Protein AF-B4IPW3-F1 (afdb_monomer)

Radius of gyration: 26.87 Å; Cα contacts (8 Å, |Δi|>4): 80; chains: 1; bounding box: 58×60×82 Å

Structure (mmCIF, N/CA/C/O backbone):
data_AF-B4IPW3-F1
#
_entry.id   AF-B4IPW3-F1
#
loop_
_atom_site.group_PDB
_atom_site.id
_atom_site.type_symbol
_atom_site.label_atom_id
_atom_site.label_alt_id
_atom_site.label_comp_id
_atom_site.label_asym_id
_atom_site.label_entity_id
_atom_site.label_seq_id
_atom_site.pdbx_PDB_ins_code
_atom_site.Cartn_x
_atom_site.Cartn_y
_atom_site.Cartn_z
_atom_site.occupancy
_atom_site.B_iso_or_equiv
_atom_site.auth_seq_id
_atom_site.auth_comp_id
_atom_site.auth_asym_id
_atom_site.auth_atom_id
_atom_site.pdbx_PDB_model_num
ATOM 1 N N . ASN A 1 1 ? 7.125 -43.788 -45.381 1.00 59.75 1 ASN A N 1
ATOM 2 C CA . ASN A 1 1 ? 5.940 -43.059 -44.860 1.00 59.75 1 ASN A CA 1
ATOM 3 C C . ASN A 1 1 ? 5.947 -42.807 -43.349 1.00 59.75 1 ASN A C 1
ATOM 5 O O . ASN A 1 1 ? 5.262 -41.888 -42.932 1.00 59.75 1 ASN A O 1
ATOM 9 N N . LEU A 1 2 ? 6.722 -43.533 -42.528 1.00 71.50 2 LEU A N 1
ATOM 10 C CA . LEU A 1 2 ? 6.814 -43.286 -41.073 1.00 71.50 2 LEU A CA 1
ATOM 11 C C . LEU A 1 2 ? 7.827 -42.188 -40.696 1.00 71.50 2 LEU A C 1
ATOM 13 O O . LEU A 1 2 ? 7.564 -41.362 -39.828 1.00 71.50 2 LEU A O 1
ATOM 17 N N . GLU A 1 3 ? 8.963 -42.137 -41.393 1.00 75.62 3 GLU A N 1
ATOM 18 C CA . GLU A 1 3 ? 10.048 -41.186 -41.104 1.00 75.62 3 GLU A CA 1
ATOM 19 C C . GLU A 1 3 ? 9.636 -39.722 -41.311 1.00 75.62 3 GLU A C 1
ATOM 21 O O . GLU A 1 3 ? 10.012 -38.850 -40.529 1.00 75.62 3 GLU A O 1
ATOM 26 N N . ALA A 1 4 ? 8.797 -39.453 -42.316 1.00 78.44 4 ALA A N 1
ATOM 27 C CA . ALA A 1 4 ? 8.267 -38.116 -42.576 1.00 78.44 4 ALA A CA 1
ATOM 28 C C . ALA A 1 4 ? 7.337 -37.624 -41.450 1.00 78.44 4 ALA A C 1
ATOM 30 O O . ALA A 1 4 ? 7.376 -36.447 -41.101 1.00 78.44 4 ALA A O 1
ATOM 31 N N . GLY A 1 5 ? 6.551 -38.523 -40.845 1.00 79.56 5 GLY A N 1
ATOM 32 C CA . GLY A 1 5 ? 5.652 -38.189 -39.735 1.00 79.56 5 GLY A CA 1
ATOM 33 C C . GLY A 1 5 ? 6.402 -37.894 -38.435 1.00 79.56 5 GLY A C 1
ATOM 34 O O . GLY A 1 5 ? 6.112 -36.907 -37.766 1.00 79.56 5 GLY A O 1
ATOM 35 N N . VAL A 1 6 ? 7.425 -38.694 -38.110 1.00 86.12 6 VAL A N 1
ATOM 36 C CA . VAL A 1 6 ? 8.278 -38.457 -36.928 1.00 86.12 6 VAL A CA 1
ATOM 37 C C . VAL A 1 6 ? 9.053 -37.145 -37.060 1.00 86.12 6 VAL A C 1
ATOM 39 O O . VAL A 1 6 ? 9.202 -36.413 -36.079 1.00 86.12 6 VAL A O 1
ATOM 42 N N . ARG A 1 7 ? 9.520 -36.820 -38.273 1.00 83.38 7 ARG A N 1
ATOM 43 C CA . ARG A 1 7 ? 10.193 -35.546 -38.545 1.00 83.38 7 ARG A CA 1
ATOM 44 C C . ARG A 1 7 ? 9.257 -34.355 -38.338 1.00 83.38 7 ARG A C 1
ATOM 46 O O . ARG A 1 7 ? 9.636 -33.426 -37.635 1.00 83.38 7 ARG A O 1
ATOM 53 N N . PHE A 1 8 ? 8.039 -34.423 -38.871 1.00 86.94 8 PHE A N 1
ATOM 54 C CA . PHE A 1 8 ? 7.053 -33.348 -38.746 1.00 86.94 8 PHE A CA 1
ATOM 55 C C . PHE A 1 8 ? 6.703 -33.040 -37.281 1.00 86.94 8 PHE A C 1
ATOM 57 O O . PHE A 1 8 ? 6.764 -31.889 -36.860 1.00 86.94 8 PHE A O 1
ATOM 64 N N . VAL A 1 9 ? 6.435 -34.069 -36.468 1.00 85.50 9 VAL A N 1
ATOM 65 C CA . VAL A 1 9 ? 6.129 -33.885 -35.035 1.00 85.50 9 VAL A CA 1
ATOM 66 C C . VAL A 1 9 ? 7.315 -33.281 -34.280 1.00 85.50 9 VAL A C 1
ATOM 68 O O . VAL A 1 9 ? 7.126 -32.416 -33.429 1.00 85.50 9 VAL A O 1
ATOM 71 N N . ARG A 1 10 ? 8.550 -33.698 -34.589 1.00 87.62 10 ARG A N 1
ATOM 72 C CA . ARG A 1 10 ? 9.747 -33.110 -33.972 1.00 87.62 10 ARG A CA 1
ATOM 73 C C . ARG A 1 10 ? 9.880 -31.629 -34.314 1.00 87.62 10 ARG A C 1
ATOM 75 O O . ARG A 1 10 ? 10.178 -30.841 -33.423 1.00 87.62 10 ARG A O 1
ATOM 82 N N . GLU A 1 11 ? 9.697 -31.270 -35.579 1.00 88.88 11 GLU A N 1
ATOM 83 C CA . GLU A 1 11 ? 9.834 -29.890 -36.053 1.00 88.88 11 GLU A CA 1
ATOM 84 C C . GLU A 1 11 ? 8.77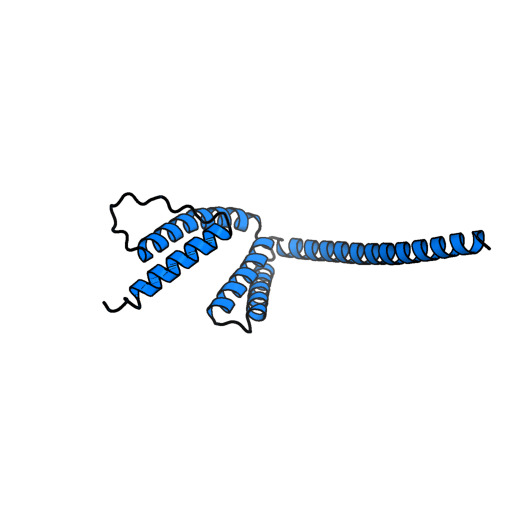0 -28.97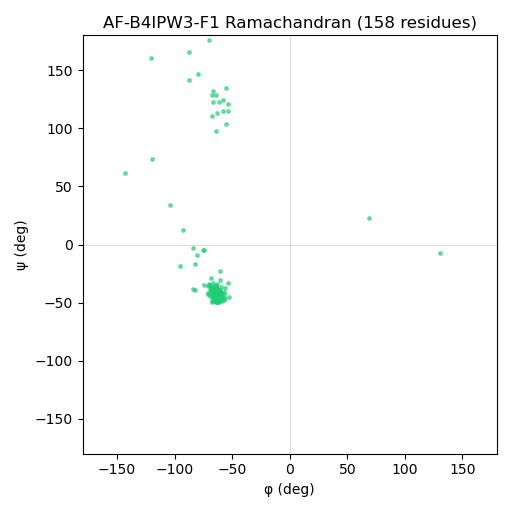2 -35.434 1.00 88.88 11 GLU A C 1
ATOM 86 O O . GLU A 1 11 ? 9.119 -27.892 -34.964 1.00 88.88 11 GLU A O 1
ATOM 91 N N . GLU A 1 12 ? 7.521 -29.431 -35.326 1.00 84.19 12 GLU A N 1
ATOM 92 C CA . GLU A 1 12 ? 6.418 -28.724 -34.650 1.00 84.19 12 GLU A CA 1
ATOM 93 C C . GLU A 1 12 ? 6.659 -28.550 -33.141 1.00 84.19 12 GLU A C 1
ATOM 95 O O . GLU A 1 12 ? 6.496 -27.464 -32.586 1.00 84.19 12 GLU A O 1
ATOM 100 N N . VAL A 1 13 ? 7.112 -29.601 -32.450 1.00 87.19 13 VAL A N 1
ATOM 101 C CA . VAL A 1 13 ? 7.430 -29.506 -31.015 1.00 87.19 13 VAL A CA 1
ATOM 102 C C . VAL A 1 13 ? 8.632 -28.589 -30.788 1.00 87.19 13 VAL A C 1
ATOM 104 O O . VAL A 1 13 ? 8.644 -27.792 -29.849 1.00 87.19 13 VAL A O 1
ATOM 107 N N . GLN A 1 14 ? 9.643 -28.662 -31.655 1.00 84.81 14 GLN A N 1
ATOM 108 C CA . GLN A 1 14 ? 10.827 -27.817 -31.561 1.00 84.81 14 GLN A CA 1
ATOM 109 C C . GLN A 1 14 ? 10.516 -26.352 -31.899 1.00 84.81 14 GLN A C 1
ATOM 111 O O . GLN A 1 14 ? 11.105 -25.465 -31.280 1.00 84.81 14 GLN A O 1
ATOM 116 N N . SER A 1 15 ? 9.606 -26.078 -32.839 1.00 81.56 15 SER A N 1
ATOM 117 C CA . SER A 1 15 ? 9.168 -24.715 -33.162 1.00 81.56 15 SER A CA 1
ATOM 118 C C . SER A 1 15 ? 8.332 -24.117 -32.026 1.00 81.56 15 SER A C 1
ATOM 120 O O . SER A 1 15 ? 8.612 -22.997 -31.599 1.00 81.56 15 SER A O 1
ATOM 122 N N . GLY A 1 16 ? 7.401 -24.888 -31.452 1.00 80.81 16 GLY A N 1
ATOM 123 C CA . GLY A 1 16 ? 6.604 -24.475 -30.296 1.00 80.81 16 GLY A CA 1
ATOM 124 C C . GLY A 1 16 ? 7.455 -24.215 -29.051 1.00 80.81 16 GLY A C 1
ATOM 125 O O . GLY A 1 16 ? 7.291 -23.190 -28.391 1.00 80.81 16 GLY A O 1
ATOM 126 N N . TYR A 1 17 ? 8.423 -25.092 -28.759 1.00 84.31 17 TYR A N 1
ATOM 127 C CA . TYR A 1 17 ? 9.348 -24.901 -27.638 1.00 84.31 17 TYR A CA 1
ATOM 128 C C . TYR A 1 17 ? 10.217 -23.650 -27.813 1.00 84.31 17 TYR A C 1
ATOM 130 O O . TYR A 1 17 ? 10.370 -22.877 -26.869 1.00 84.31 17 TYR A O 1
ATOM 138 N N . LYS A 1 18 ? 10.754 -23.418 -29.019 1.00 83.44 18 LYS A N 1
ATOM 139 C CA . LYS A 1 18 ? 11.539 -22.210 -29.317 1.00 83.44 18 LYS A CA 1
ATOM 140 C C . LYS A 1 18 ? 10.707 -20.940 -29.166 1.00 83.44 18 LYS A C 1
ATOM 142 O O . LYS A 1 18 ? 11.169 -20.015 -28.519 1.00 83.44 18 LYS A O 1
ATOM 147 N N . ALA A 1 19 ? 9.466 -20.921 -29.653 1.00 80.12 19 ALA A N 1
ATOM 148 C CA . ALA A 1 19 ? 8.592 -19.756 -29.515 1.00 80.12 19 ALA A CA 1
ATOM 149 C C . ALA A 1 19 ? 8.316 -19.393 -28.043 1.00 80.12 19 ALA A C 1
ATOM 151 O O . ALA A 1 19 ? 8.335 -18.218 -27.678 1.00 80.12 19 ALA A O 1
ATOM 152 N N . VAL A 1 20 ? 8.104 -20.391 -27.178 1.00 79.88 20 VAL A N 1
ATOM 153 C CA . VAL A 1 20 ? 7.910 -20.165 -25.736 1.00 79.88 20 VAL A CA 1
ATOM 154 C C . VAL A 1 20 ? 9.214 -19.739 -25.056 1.00 79.88 20 VAL A C 1
ATOM 156 O O . VAL A 1 20 ? 9.197 -18.828 -24.230 1.00 79.88 20 VAL A O 1
ATOM 159 N N . ALA A 1 21 ? 10.341 -20.363 -25.405 1.00 79.56 21 ALA A N 1
ATOM 160 C CA . ALA A 1 21 ? 11.649 -20.025 -24.849 1.00 79.56 21 ALA A CA 1
ATOM 161 C C . ALA A 1 21 ? 12.101 -18.607 -25.244 1.00 79.56 21 ALA A C 1
ATOM 163 O O . ALA A 1 21 ? 12.577 -17.860 -24.388 1.00 79.56 21 ALA A O 1
ATOM 164 N N . ASP A 1 22 ? 11.888 -18.208 -26.498 1.00 80.75 22 ASP A N 1
ATOM 165 C CA . ASP A 1 22 ? 12.217 -16.874 -27.003 1.00 80.75 22 ASP A CA 1
ATOM 166 C C . ASP A 1 22 ? 11.344 -15.809 -26.326 1.00 80.75 22 ASP A C 1
ATOM 168 O O . ASP A 1 22 ? 11.855 -14.795 -25.847 1.00 80.75 22 ASP A O 1
ATOM 172 N N . GLN A 1 23 ? 10.039 -16.069 -26.174 1.00 73.94 23 GLN A N 1
ATOM 173 C CA . GLN A 1 23 ? 9.139 -15.157 -25.466 1.00 73.94 23 GLN A CA 1
ATOM 174 C C . GLN A 1 23 ? 9.496 -15.043 -23.976 1.00 73.94 23 GLN A C 1
ATOM 176 O O . GLN A 1 23 ? 9.461 -13.948 -23.413 1.00 73.94 23 GLN A O 1
ATOM 181 N N . ALA A 1 24 ? 9.883 -16.149 -23.335 1.00 78.94 24 ALA A N 1
ATOM 182 C CA . ALA A 1 24 ? 10.342 -16.146 -21.950 1.00 78.94 24 ALA A CA 1
ATOM 183 C C . ALA A 1 24 ? 11.652 -15.358 -21.781 1.00 78.94 24 ALA A C 1
ATOM 185 O O . ALA A 1 24 ? 11.785 -14.602 -20.819 1.00 78.94 24 ALA A O 1
ATOM 186 N N . GLY A 1 25 ? 12.591 -15.478 -22.727 1.00 79.44 25 GLY A N 1
ATOM 187 C CA . GLY A 1 25 ? 13.842 -14.716 -22.730 1.00 79.44 25 GLY A CA 1
ATOM 188 C C . GLY A 1 25 ? 13.613 -13.210 -22.872 1.00 79.44 25 GLY A C 1
ATOM 189 O O . GLY A 1 25 ? 14.194 -12.421 -22.126 1.00 79.44 25 GLY A O 1
ATOM 190 N N . ILE A 1 26 ? 12.705 -12.813 -23.766 1.00 82.94 26 ILE A N 1
ATOM 191 C CA . ILE A 1 26 ? 12.318 -11.413 -23.972 1.00 82.94 26 ILE A CA 1
ATOM 192 C C . ILE A 1 26 ? 11.658 -10.839 -22.710 1.00 82.94 26 ILE A C 1
ATOM 194 O O . ILE A 1 26 ? 12.063 -9.782 -22.224 1.00 82.94 26 ILE A O 1
ATOM 198 N N . VAL A 1 27 ? 10.677 -11.545 -22.136 1.00 84.62 27 VAL A N 1
ATOM 199 C CA . VAL A 1 27 ? 10.010 -11.122 -20.893 1.00 84.62 27 VAL A CA 1
ATOM 200 C C . VAL A 1 27 ? 11.012 -11.029 -19.743 1.00 84.62 27 VAL A C 1
ATOM 202 O O . VAL A 1 27 ? 11.015 -10.032 -19.024 1.00 84.62 27 VAL A O 1
ATOM 205 N N . GLY A 1 28 ? 11.897 -12.018 -19.600 1.00 87.44 28 GLY A N 1
ATOM 206 C CA . GLY A 1 28 ? 12.947 -12.012 -18.584 1.00 87.44 28 GLY A CA 1
ATOM 207 C C . GLY A 1 28 ? 13.864 -10.795 -18.706 1.00 87.44 28 GLY A C 1
ATOM 208 O O . GLY A 1 28 ? 14.105 -10.106 -17.717 1.00 87.44 28 GLY A O 1
ATOM 209 N N . HIS A 1 29 ? 14.301 -10.468 -19.924 1.00 86.62 29 HIS A N 1
ATOM 210 C CA . HIS A 1 29 ? 15.129 -9.291 -20.177 1.00 86.62 29 HIS A CA 1
ATOM 211 C C . HIS A 1 29 ? 14.406 -7.980 -19.829 1.00 86.62 29 HIS A C 1
ATOM 213 O O . HIS A 1 29 ? 14.995 -7.092 -19.207 1.00 86.62 29 HIS A O 1
ATOM 219 N N . TYR A 1 30 ? 13.127 -7.844 -20.193 1.00 89.62 30 TYR A N 1
ATOM 220 C CA . TYR A 1 30 ? 12.341 -6.659 -19.839 1.00 89.62 30 TYR A CA 1
ATOM 221 C C . TYR A 1 30 ? 12.152 -6.513 -18.331 1.00 89.62 30 TYR A C 1
ATOM 223 O O . TYR A 1 30 ? 12.271 -5.404 -17.813 1.00 89.62 30 TYR A O 1
ATOM 231 N N . VAL A 1 31 ? 11.894 -7.614 -17.622 1.00 90.94 31 VAL A N 1
ATOM 232 C CA . VAL A 1 31 ? 11.757 -7.608 -16.161 1.00 90.94 31 VAL A CA 1
ATOM 233 C C . VAL A 1 31 ? 13.070 -7.206 -15.497 1.00 90.94 31 VAL A C 1
ATOM 235 O O . VAL A 1 31 ? 13.059 -6.345 -14.618 1.00 90.94 31 VAL A O 1
ATOM 238 N N . GLU A 1 32 ? 14.199 -7.764 -15.936 1.00 90.94 32 GLU A N 1
ATOM 239 C CA . GLU A 1 32 ? 15.508 -7.424 -15.370 1.00 90.94 32 GLU A CA 1
ATOM 240 C C . GLU A 1 32 ? 15.877 -5.961 -15.651 1.00 90.94 32 GLU A C 1
ATOM 242 O O . GLU A 1 32 ? 16.308 -5.240 -14.753 1.00 90.94 32 GLU 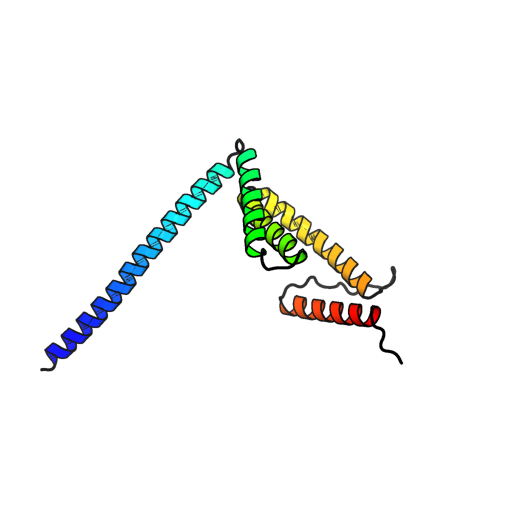A O 1
ATOM 247 N N . THR A 1 33 ? 15.609 -5.476 -16.867 1.00 90.50 33 THR A N 1
ATOM 248 C CA . THR A 1 33 ? 15.830 -4.067 -17.232 1.00 90.50 33 THR A CA 1
ATOM 249 C C . THR A 1 33 ? 14.956 -3.135 -16.393 1.00 90.50 33 THR A C 1
ATOM 251 O O . THR A 1 33 ? 15.439 -2.131 -15.867 1.00 90.50 33 THR A O 1
ATOM 254 N N . ALA A 1 34 ? 13.672 -3.464 -16.231 1.00 88.81 34 ALA A N 1
ATOM 255 C CA . ALA A 1 34 ? 12.750 -2.679 -15.419 1.00 88.81 34 ALA A CA 1
ATOM 256 C C . ALA A 1 34 ? 13.187 -2.649 -13.950 1.00 88.81 34 ALA A C 1
ATOM 258 O O . ALA A 1 34 ? 13.167 -1.592 -13.315 1.00 88.81 34 ALA A O 1
ATOM 259 N N . LYS A 1 35 ? 13.634 -3.790 -13.418 1.00 91.31 35 LYS A N 1
ATOM 260 C CA . LYS A 1 35 ? 14.178 -3.901 -12.064 1.00 91.31 35 LYS A CA 1
ATOM 261 C C . LYS A 1 35 ? 15.426 -3.038 -11.893 1.00 91.31 35 LYS A C 1
ATOM 263 O O . LYS A 1 35 ? 15.484 -2.273 -10.936 1.00 91.31 35 LYS A O 1
ATOM 268 N N . ALA A 1 36 ? 16.372 -3.096 -12.829 1.00 91.81 36 ALA A N 1
ATOM 269 C CA . ALA A 1 36 ? 17.584 -2.282 -12.793 1.00 91.81 36 ALA A CA 1
ATOM 270 C C . ALA A 1 36 ? 17.268 -0.774 -12.824 1.00 91.81 36 ALA A C 1
ATOM 272 O O . ALA A 1 36 ? 17.785 -0.014 -12.004 1.00 91.81 36 ALA A O 1
ATOM 273 N N . HIS A 1 37 ? 16.354 -0.340 -13.699 1.00 89.12 37 HIS A N 1
ATOM 274 C CA . HIS A 1 37 ? 15.919 1.060 -13.762 1.00 89.12 37 HIS A CA 1
ATOM 275 C C . HIS A 1 37 ? 15.196 1.521 -12.490 1.00 89.12 37 HIS A C 1
ATOM 277 O O . HIS A 1 37 ? 15.421 2.635 -12.006 1.00 89.12 37 HIS A O 1
ATOM 283 N N . THR A 1 38 ? 14.340 0.663 -11.932 1.00 87.69 38 THR A N 1
ATOM 284 C CA . THR A 1 38 ? 13.621 0.951 -10.686 1.00 87.69 38 THR A CA 1
ATOM 285 C C . THR A 1 38 ? 14.599 1.065 -9.525 1.00 87.69 38 THR A C 1
ATOM 287 O O . THR A 1 38 ? 14.514 2.018 -8.757 1.00 87.69 38 THR A O 1
ATOM 290 N N . GLN A 1 39 ? 15.567 0.151 -9.436 1.00 88.06 39 GLN A N 1
ATOM 291 C CA . GLN A 1 39 ? 16.588 0.174 -8.395 1.00 88.06 39 GLN A CA 1
ATOM 292 C C . GLN A 1 39 ? 17.424 1.452 -8.470 1.00 88.06 39 GLN A C 1
ATOM 294 O O . GLN A 1 39 ? 17.541 2.149 -7.471 1.00 88.06 39 GLN A O 1
ATOM 299 N N . SER A 1 40 ? 17.893 1.826 -9.663 1.00 86.81 40 SER A N 1
ATOM 300 C CA . SER A 1 40 ? 18.628 3.080 -9.858 1.00 86.81 40 SER A CA 1
ATOM 301 C C . SER A 1 40 ? 17.813 4.302 -9.420 1.00 86.81 40 SER A C 1
ATOM 303 O O . SER A 1 40 ? 18.337 5.191 -8.753 1.00 86.81 40 SER A O 1
ATOM 305 N N . THR A 1 41 ? 16.512 4.326 -9.720 1.00 83.88 41 THR A N 1
ATOM 306 C CA . THR A 1 41 ? 15.616 5.407 -9.281 1.00 83.88 41 THR A CA 1
ATOM 307 C C . THR A 1 41 ? 15.474 5.434 -7.757 1.00 83.88 41 THR A C 1
ATOM 309 O O . THR A 1 41 ? 15.535 6.501 -7.147 1.00 83.88 41 THR A O 1
ATOM 312 N N . ILE A 1 42 ? 15.308 4.269 -7.126 1.00 83.44 42 ILE A N 1
ATOM 313 C CA . ILE A 1 42 ? 15.225 4.139 -5.665 1.00 83.44 42 ILE A CA 1
ATOM 314 C C . ILE A 1 42 ? 16.526 4.610 -5.008 1.00 83.44 42 ILE A C 1
ATOM 316 O O . ILE A 1 42 ? 16.474 5.353 -4.029 1.00 83.44 42 ILE A O 1
ATOM 320 N N . ASP A 1 43 ? 17.678 4.240 -5.563 1.00 84.25 43 ASP A N 1
ATOM 321 C CA . ASP A 1 43 ? 18.990 4.638 -5.052 1.00 84.25 43 ASP A CA 1
ATOM 322 C C . ASP A 1 43 ? 19.163 6.165 -5.120 1.00 84.25 43 ASP A C 1
ATOM 324 O O . ASP A 1 43 ? 19.547 6.789 -4.130 1.00 84.25 43 ASP A O 1
ATOM 328 N N . MET A 1 44 ? 18.756 6.794 -6.231 1.00 79.94 44 MET A N 1
ATOM 329 C CA . MET A 1 44 ? 18.752 8.257 -6.377 1.00 79.94 44 MET A CA 1
ATOM 330 C C . MET A 1 44 ? 17.829 8.957 -5.370 1.00 79.94 44 MET A C 1
ATOM 332 O O . MET A 1 44 ? 18.162 10.030 -4.855 1.00 79.94 44 MET A O 1
ATOM 336 N N . LEU A 1 45 ? 16.660 8.378 -5.085 1.00 77.50 45 LEU A N 1
ATOM 337 C CA . LEU A 1 45 ? 15.742 8.906 -4.073 1.00 77.50 45 LEU A CA 1
ATOM 338 C C . LEU A 1 45 ? 16.330 8.764 -2.666 1.00 77.50 45 LEU A C 1
ATOM 340 O O . LEU A 1 45 ? 16.187 9.681 -1.860 1.00 77.50 45 LEU A O 1
ATOM 344 N N . ASN A 1 46 ? 17.017 7.657 -2.382 1.00 79.06 46 ASN A N 1
ATOM 345 C CA . ASN A 1 46 ? 17.630 7.353 -1.087 1.00 79.06 46 ASN A CA 1
ATOM 346 C C . ASN A 1 46 ? 18.921 8.137 -0.796 1.00 79.06 46 ASN A C 1
ATOM 348 O O . ASN A 1 46 ? 19.410 8.112 0.338 1.00 79.06 46 ASN A O 1
ATOM 352 N N . GLU A 1 47 ? 19.406 8.919 -1.756 1.00 80.06 47 GLU A N 1
ATOM 353 C CA . GLU A 1 47 ? 20.508 9.864 -1.593 1.00 80.06 47 GLU A CA 1
ATOM 354 C C . GLU A 1 47 ? 20.139 10.987 -0.590 1.00 80.06 47 GLU A C 1
ATOM 356 O O . GLU A 1 47 ? 19.066 11.597 -0.713 1.00 80.06 47 GLU A O 1
ATOM 361 N N . PRO A 1 48 ? 20.965 11.283 0.435 1.00 66.81 48 PRO A N 1
ATOM 362 C CA . PRO A 1 48 ? 20.599 12.137 1.581 1.00 66.81 48 PRO A CA 1
ATOM 363 C C . PRO A 1 48 ? 20.215 13.580 1.217 1.00 66.81 48 PRO A C 1
ATOM 365 O O . PRO A 1 48 ? 19.478 14.230 1.953 1.00 66.81 48 PRO A O 1
ATOM 368 N N . GLN A 1 49 ? 20.672 14.070 0.068 1.00 71.75 49 GLN A N 1
ATOM 369 C CA . GLN A 1 49 ? 20.409 15.423 -0.432 1.00 71.75 49 GLN A CA 1
ATOM 370 C C . GLN A 1 49 ? 19.036 15.602 -1.109 1.00 71.75 49 GLN A C 1
ATOM 372 O O . GLN A 1 49 ? 18.617 16.728 -1.363 1.00 71.75 49 GLN A O 1
ATOM 377 N N . ASN A 1 50 ? 18.295 14.515 -1.355 1.00 78.94 50 ASN A N 1
ATOM 378 C CA . ASN A 1 50 ? 17.079 14.523 -2.176 1.00 78.94 50 ASN A CA 1
ATOM 379 C C . ASN A 1 50 ? 15.764 14.455 -1.374 1.00 78.94 50 ASN A C 1
ATOM 381 O O . ASN A 1 50 ? 14.775 13.891 -1.843 1.00 78.94 50 ASN A O 1
ATOM 385 N N . SER A 1 51 ? 15.706 15.063 -0.184 1.00 75.62 51 SER A N 1
ATOM 386 C CA . SER A 1 51 ? 14.515 15.046 0.690 1.00 75.62 51 SER A CA 1
ATOM 387 C C . SER A 1 51 ? 13.222 15.523 0.008 1.00 75.62 51 SER A C 1
ATOM 389 O O . SER A 1 51 ? 12.150 14.990 0.291 1.00 75.62 51 SER A O 1
ATOM 391 N N . LEU A 1 52 ? 13.313 16.478 -0.928 1.00 85.25 52 LEU A N 1
ATOM 392 C CA . LEU A 1 52 ? 12.166 16.962 -1.708 1.00 85.25 52 LEU A CA 1
ATOM 393 C C . LEU A 1 52 ? 11.620 15.898 -2.677 1.00 85.25 52 LEU A C 1
ATOM 395 O O . LEU A 1 52 ? 10.410 15.736 -2.814 1.00 85.25 52 LEU A O 1
ATOM 399 N N . HIS A 1 53 ? 12.503 15.149 -3.336 1.00 84.25 53 HIS A N 1
ATOM 400 C CA . HIS A 1 53 ? 12.097 14.104 -4.276 1.00 84.25 53 HIS A CA 1
ATOM 401 C C . HIS A 1 53 ? 11.466 12.913 -3.545 1.00 84.25 53 HIS A C 1
ATOM 403 O O . HIS A 1 53 ? 10.503 12.331 -4.042 1.00 84.25 53 HIS A O 1
ATOM 409 N N . ARG A 1 54 ? 11.936 12.600 -2.327 1.00 85.19 54 ARG A N 1
ATOM 410 C CA . ARG A 1 54 ? 11.336 11.560 -1.474 1.00 85.19 54 ARG A CA 1
ATOM 411 C C . ARG A 1 54 ? 9.907 11.900 -1.072 1.00 85.19 54 ARG A C 1
ATOM 413 O O . ARG A 1 54 ? 9.015 11.072 -1.233 1.00 85.19 54 ARG A O 1
ATOM 420 N N . SER A 1 55 ? 9.669 13.114 -0.573 1.00 87.12 55 SER A N 1
ATOM 421 C CA . SER A 1 55 ? 8.319 13.534 -0.181 1.00 87.12 55 SER A CA 1
ATOM 422 C C . SER A 1 55 ? 7.384 13.611 -1.390 1.00 87.12 55 SER A C 1
ATOM 424 O O . SER A 1 55 ? 6.250 13.138 -1.310 1.00 87.12 55 SER A O 1
ATOM 426 N N . GLY A 1 56 ? 7.878 14.095 -2.534 1.00 90.31 56 GLY A N 1
ATOM 427 C CA . GLY A 1 56 ? 7.149 14.065 -3.802 1.00 90.31 56 GLY A CA 1
ATOM 428 C C . GLY A 1 56 ? 6.736 12.649 -4.214 1.00 90.31 56 GLY A C 1
ATOM 429 O O . GLY A 1 56 ? 5.566 12.412 -4.511 1.00 90.31 56 GLY A O 1
ATOM 430 N N . ALA A 1 57 ? 7.659 11.685 -4.158 1.00 90.94 57 ALA A N 1
ATOM 431 C CA . ALA A 1 57 ? 7.371 10.289 -4.486 1.00 90.94 57 ALA A CA 1
ATOM 432 C C . ALA A 1 57 ? 6.316 9.671 -3.554 1.00 90.94 57 ALA A C 1
ATOM 434 O O . ALA A 1 57 ? 5.409 8.984 -4.024 1.00 90.94 57 ALA A O 1
ATOM 435 N N . ILE A 1 58 ? 6.376 9.957 -2.250 1.00 91.50 58 ILE A N 1
ATOM 436 C CA . ILE A 1 58 ? 5.380 9.485 -1.274 1.00 91.50 58 ILE A CA 1
ATOM 437 C C . ILE A 1 58 ? 3.988 10.033 -1.600 1.00 91.50 58 ILE A C 1
ATOM 439 O O . ILE A 1 58 ? 3.010 9.283 -1.582 1.00 91.50 58 ILE A O 1
ATOM 443 N N . VAL A 1 59 ? 3.889 11.322 -1.937 1.00 94.56 59 VAL A N 1
ATOM 444 C CA . VAL A 1 59 ? 2.618 11.943 -2.337 1.00 94.56 59 VAL A CA 1
ATOM 445 C C . VAL A 1 59 ? 2.071 11.289 -3.605 1.00 94.56 59 VAL A C 1
ATOM 447 O O . VAL A 1 59 ? 0.884 10.967 -3.657 1.00 94.56 59 VAL A O 1
ATOM 450 N N . VAL A 1 60 ? 2.926 11.019 -4.597 1.00 95.00 60 VAL A N 1
ATOM 451 C CA . VAL A 1 60 ? 2.533 10.293 -5.815 1.00 95.00 60 VAL A CA 1
ATOM 452 C C . VAL A 1 60 ? 2.049 8.878 -5.481 1.00 95.00 60 VAL A C 1
ATOM 454 O O . VAL A 1 60 ? 1.016 8.456 -5.998 1.00 95.00 60 VAL A O 1
ATOM 457 N N . GLY A 1 61 ? 2.715 8.172 -4.565 1.00 93.44 61 GLY A N 1
ATOM 458 C CA . GLY A 1 61 ? 2.272 6.867 -4.065 1.00 93.44 61 GLY A CA 1
ATOM 459 C C . GLY A 1 61 ? 0.898 6.917 -3.391 1.00 93.44 61 GLY A C 1
ATOM 460 O O . GLY A 1 61 ? 0.032 6.082 -3.661 1.00 93.44 61 GLY A O 1
ATOM 461 N N . GLY A 1 62 ? 0.655 7.931 -2.559 1.00 95.69 62 GLY A N 1
ATOM 462 C CA . GLY A 1 62 ? -0.639 8.143 -1.908 1.00 95.69 62 GLY A CA 1
ATOM 463 C C . GLY A 1 62 ? -1.758 8.503 -2.886 1.00 95.69 62 GLY A C 1
ATOM 464 O O . GLY A 1 62 ? -2.888 8.024 -2.749 1.00 95.69 62 GLY A O 1
ATOM 465 N N . LEU A 1 63 ? -1.440 9.300 -3.908 1.00 95.81 63 LEU A N 1
ATOM 466 C CA . LEU A 1 63 ? -2.367 9.662 -4.976 1.00 95.81 63 LEU A CA 1
ATOM 467 C C . LEU A 1 63 ? -2.679 8.462 -5.879 1.00 95.81 63 LEU A C 1
ATOM 469 O O . LEU A 1 63 ? -3.839 8.251 -6.223 1.00 95.81 63 LEU A O 1
ATOM 473 N N . ALA A 1 64 ? -1.694 7.618 -6.187 1.00 96.31 64 ALA A N 1
ATOM 474 C CA . ALA A 1 64 ? -1.924 6.359 -6.890 1.00 96.31 64 ALA A CA 1
ATOM 475 C C . ALA A 1 64 ? -2.883 5.453 -6.098 1.00 96.31 64 ALA A C 1
ATOM 477 O O . ALA A 1 64 ? -3.880 4.979 -6.644 1.00 96.31 64 ALA A O 1
ATOM 478 N N . GLY A 1 65 ? -2.654 5.294 -4.789 1.00 92.88 65 GLY A N 1
ATOM 479 C CA . GLY A 1 65 ? -3.577 4.589 -3.894 1.00 92.88 65 GLY A CA 1
ATOM 480 C C . GLY A 1 65 ? -4.987 5.194 -3.896 1.00 92.88 65 GLY A C 1
ATOM 481 O O . GLY A 1 65 ? -5.978 4.468 -3.997 1.00 92.88 65 GLY A O 1
ATOM 482 N N . PHE A 1 66 ? -5.092 6.526 -3.880 1.00 95.12 66 PHE A N 1
ATOM 483 C CA . PHE A 1 66 ? -6.376 7.226 -3.965 1.00 95.12 66 PHE A CA 1
ATOM 484 C C . PHE A 1 66 ? -7.131 6.894 -5.257 1.00 95.12 66 PHE A C 1
ATOM 486 O O . PHE A 1 66 ? -8.332 6.623 -5.220 1.00 95.12 66 PHE A O 1
ATOM 493 N N . ILE A 1 67 ? -6.426 6.895 -6.395 1.00 95.06 67 ILE A N 1
ATOM 494 C CA . ILE A 1 67 ? -6.989 6.583 -7.713 1.00 95.06 67 ILE A CA 1
ATOM 495 C C . ILE A 1 67 ? -7.479 5.133 -7.758 1.00 95.06 67 ILE A C 1
ATOM 497 O O . ILE A 1 67 ? -8.597 4.887 -8.209 1.00 95.06 67 ILE A O 1
ATOM 501 N N . PHE A 1 68 ? -6.715 4.175 -7.226 1.00 92.62 68 PHE A N 1
ATOM 502 C CA . PHE A 1 68 ? -7.173 2.783 -7.134 1.00 92.62 68 PHE A CA 1
ATOM 503 C C . PHE A 1 68 ? -8.438 2.633 -6.278 1.00 92.62 68 PHE A C 1
ATOM 505 O O . PHE A 1 68 ? -9.290 1.791 -6.562 1.00 92.62 68 PHE A O 1
ATOM 512 N N . ALA A 1 69 ? -8.619 3.497 -5.279 1.00 92.00 69 ALA A N 1
ATOM 513 C CA . ALA A 1 69 ? -9.835 3.571 -4.479 1.00 92.00 69 ALA A CA 1
ATOM 514 C C . ALA A 1 69 ? -10.877 4.579 -4.997 1.00 92.00 69 ALA A C 1
ATOM 516 O O . ALA A 1 69 ? -11.855 4.846 -4.294 1.00 92.00 69 ALA A O 1
ATOM 517 N N . ALA A 1 70 ? -10.742 5.115 -6.217 1.00 91.00 70 ALA A N 1
ATOM 518 C CA . ALA A 1 70 ? -11.621 6.168 -6.735 1.00 91.00 70 ALA A CA 1
ATOM 519 C C . ALA A 1 70 ? -13.107 5.774 -6.714 1.00 91.00 70 ALA A C 1
ATOM 521 O O . ALA A 1 70 ? -13.959 6.598 -6.374 1.00 91.00 70 ALA A O 1
ATOM 522 N N . ARG A 1 71 ? -13.404 4.500 -7.012 1.00 91.00 71 ARG A N 1
ATOM 523 C CA . ARG A 1 71 ? -14.762 3.924 -7.005 1.00 91.00 71 ARG A CA 1
ATOM 524 C C . ARG A 1 71 ? -15.231 3.464 -5.613 1.00 91.00 71 ARG A C 1
ATOM 526 O O . ARG A 1 71 ? -16.354 2.993 -5.466 1.00 91.00 71 ARG A O 1
ATOM 533 N N . GLY A 1 72 ? -14.380 3.571 -4.594 1.00 88.19 72 GLY A N 1
ATOM 534 C CA . GLY A 1 72 ? -14.697 3.248 -3.205 1.00 88.19 72 GLY A CA 1
ATOM 535 C C . GLY A 1 72 ? -15.303 4.423 -2.429 1.00 88.19 72 GLY A C 1
ATOM 536 O O . GLY A 1 72 ? -15.234 5.578 -2.844 1.00 88.19 72 GLY A O 1
ATOM 537 N N . GLY A 1 73 ? -15.881 4.125 -1.262 1.00 91.94 73 GLY A N 1
ATOM 538 C CA . GLY A 1 73 ? -16.290 5.145 -0.291 1.00 91.94 73 GLY A CA 1
ATOM 539 C C . GLY A 1 73 ? -15.096 5.838 0.381 1.00 91.94 73 GLY A C 1
ATOM 540 O O . GLY A 1 73 ? -13.944 5.448 0.185 1.00 91.94 73 GLY A O 1
ATOM 541 N N . PHE A 1 74 ? -15.372 6.842 1.218 1.00 93.38 74 PHE A N 1
ATOM 542 C CA . PHE A 1 74 ? -14.350 7.658 1.891 1.00 93.38 74 PHE A CA 1
ATOM 543 C C . PHE A 1 74 ? -13.304 6.824 2.655 1.00 93.38 74 PHE A C 1
ATOM 545 O O . PHE A 1 74 ? -12.107 7.030 2.480 1.00 93.38 74 PHE A O 1
ATOM 552 N N . ILE A 1 75 ? -13.741 5.813 3.415 1.00 93.94 75 ILE A N 1
ATOM 553 C CA . ILE A 1 75 ? -12.847 4.940 4.198 1.00 93.94 75 ILE A CA 1
ATOM 554 C C . ILE A 1 75 ? -11.872 4.177 3.291 1.00 93.94 75 ILE A C 1
ATOM 556 O O . ILE A 1 75 ? -10.680 4.111 3.580 1.00 93.94 75 ILE A O 1
ATOM 560 N N . LYS A 1 76 ? -12.352 3.645 2.156 1.00 92.38 76 LYS A N 1
ATOM 561 C CA . LYS A 1 76 ? -11.488 2.949 1.188 1.00 92.38 76 LYS A CA 1
ATOM 562 C C . LYS A 1 76 ? -10.439 3.891 0.614 1.00 92.38 76 LYS A C 1
ATOM 564 O O . LYS A 1 76 ? -9.293 3.487 0.473 1.00 92.38 76 LYS A O 1
ATOM 569 N N . LYS A 1 77 ? -10.818 5.135 0.320 1.00 94.50 77 LYS A N 1
ATOM 570 C CA . LYS A 1 77 ? -9.892 6.145 -0.202 1.00 94.50 77 LYS A CA 1
ATOM 571 C C . LYS A 1 77 ? -8.777 6.442 0.791 1.00 94.50 77 LYS A C 1
ATOM 573 O O . LYS A 1 77 ? -7.617 6.341 0.422 1.00 94.50 77 LYS A O 1
ATOM 578 N N . VAL A 1 78 ? -9.118 6.706 2.053 1.00 95.50 78 VAL A N 1
ATOM 579 C CA . VAL A 1 78 ? -8.120 6.958 3.106 1.00 95.50 78 VAL A CA 1
ATOM 580 C C . VAL A 1 78 ? -7.199 5.751 3.295 1.00 95.50 78 VAL A C 1
ATOM 582 O O . VAL A 1 78 ? -5.982 5.915 3.321 1.00 95.50 78 VAL A O 1
ATOM 585 N N . LEU A 1 79 ? -7.757 4.537 3.361 1.00 95.12 79 LEU A N 1
ATOM 586 C CA . LEU A 1 79 ? -6.971 3.321 3.566 1.00 95.12 79 LEU A CA 1
ATOM 587 C C . LEU A 1 79 ? -6.012 3.049 2.399 1.00 95.12 79 LEU A C 1
ATOM 589 O O . LEU A 1 79 ? -4.826 2.831 2.621 1.00 95.12 79 LEU A O 1
ATOM 593 N N . TYR A 1 80 ? -6.498 3.092 1.158 1.00 94.25 80 TYR A N 1
ATOM 594 C CA . TYR A 1 80 ? -5.666 2.820 -0.016 1.00 94.25 80 TYR A CA 1
ATOM 595 C C . TYR A 1 80 ? -4.626 3.912 -0.251 1.00 94.25 80 TYR A C 1
ATOM 597 O O . TYR A 1 80 ? -3.493 3.596 -0.605 1.00 94.25 80 TYR A O 1
ATOM 605 N N . SER A 1 81 ? -4.970 5.182 -0.027 1.00 96.06 81 SER A N 1
ATOM 606 C CA . SER A 1 81 ? -3.986 6.266 -0.042 1.00 96.06 81 SER A CA 1
ATOM 607 C C . SER A 1 81 ? -2.915 6.073 1.023 1.00 96.06 81 SER A C 1
ATOM 609 O O . SER A 1 81 ? -1.737 6.242 0.724 1.00 96.06 81 SER A O 1
ATOM 611 N N . GLY A 1 82 ? -3.301 5.677 2.238 1.00 95.25 82 GLY A N 1
ATOM 612 C CA . GLY A 1 82 ? -2.363 5.371 3.316 1.00 95.25 82 GLY A CA 1
ATOM 613 C C . GLY A 1 82 ? -1.428 4.216 2.962 1.00 95.25 82 GLY A C 1
ATOM 614 O O . GLY A 1 82 ? -0.219 4.342 3.133 1.00 95.25 82 GLY A O 1
ATOM 615 N N . ILE A 1 83 ? -1.961 3.125 2.401 1.00 95.25 83 ILE A N 1
ATOM 616 C CA . ILE A 1 83 ? -1.162 1.978 1.942 1.00 95.25 83 ILE A CA 1
ATOM 617 C C . ILE A 1 83 ? -0.223 2.388 0.801 1.00 95.25 83 ILE A C 1
ATOM 619 O O . ILE A 1 83 ? 0.954 2.045 0.838 1.00 95.25 83 ILE A O 1
ATOM 623 N N . GLY A 1 84 ? -0.705 3.146 -0.186 1.00 95.75 84 GLY A N 1
ATOM 624 C CA . GLY A 1 84 ? 0.112 3.606 -1.311 1.00 95.75 84 GLY A CA 1
ATOM 625 C C . GLY A 1 84 ? 1.249 4.532 -0.875 1.00 95.75 84 GLY A C 1
ATOM 626 O O . GLY A 1 84 ? 2.403 4.320 -1.248 1.00 95.75 84 GLY A O 1
ATOM 627 N N . ALA A 1 85 ? 0.946 5.518 -0.027 1.00 95.06 85 ALA A N 1
ATOM 628 C CA . ALA A 1 85 ? 1.949 6.410 0.546 1.00 95.06 85 ALA A CA 1
ATOM 629 C C . ALA A 1 85 ? 2.938 5.641 1.435 1.00 95.06 85 ALA A C 1
ATOM 631 O O . ALA A 1 85 ? 4.145 5.830 1.314 1.00 95.06 85 ALA A O 1
ATOM 632 N N . GLY A 1 86 ? 2.441 4.741 2.289 1.00 93.75 86 GLY A N 1
ATOM 633 C CA . GLY A 1 86 ? 3.256 3.922 3.185 1.00 93.75 86 GLY A CA 1
ATOM 634 C C . GLY A 1 86 ? 4.191 2.968 2.441 1.00 93.75 86 GLY A C 1
ATOM 635 O O . GLY A 1 86 ? 5.357 2.846 2.811 1.00 93.75 86 GLY A O 1
ATOM 636 N N . ALA A 1 87 ? 3.726 2.357 1.350 1.00 94.00 87 ALA A N 1
ATOM 637 C CA . ALA A 1 87 ? 4.550 1.502 0.502 1.00 94.00 87 ALA A CA 1
ATOM 638 C C . ALA A 1 87 ? 5.725 2.288 -0.098 1.00 94.00 87 ALA A C 1
ATOM 640 O O . ALA A 1 87 ? 6.876 1.872 0.032 1.00 94.00 87 ALA A O 1
ATOM 641 N N . VAL A 1 88 ? 5.469 3.464 -0.678 1.00 92.38 88 VAL A N 1
ATOM 642 C CA . VAL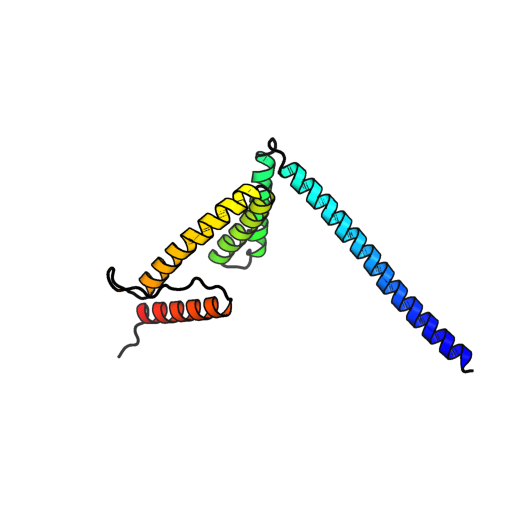 A 1 88 ? 6.543 4.295 -1.245 1.00 92.38 88 VAL A CA 1
ATOM 643 C C . VAL A 1 88 ? 7.460 4.863 -0.160 1.00 92.38 88 VAL A C 1
ATOM 645 O O . VAL A 1 88 ? 8.678 4.874 -0.334 1.00 92.38 88 VAL A O 1
ATOM 648 N N . ALA A 1 89 ? 6.910 5.251 0.991 1.00 91.31 89 ALA A N 1
ATOM 649 C CA . ALA A 1 89 ? 7.695 5.698 2.137 1.00 91.31 89 ALA A CA 1
ATOM 650 C C . ALA A 1 89 ? 8.638 4.600 2.650 1.00 91.31 89 ALA A C 1
ATOM 652 O O . ALA A 1 89 ? 9.792 4.893 2.954 1.00 91.31 89 ALA A O 1
ATOM 653 N N . SER A 1 90 ? 8.191 3.339 2.676 1.00 91.19 90 SER A N 1
ATOM 654 C CA . SER A 1 90 ? 9.034 2.206 3.081 1.00 91.19 90 SER A CA 1
ATOM 655 C C . SER A 1 90 ? 10.232 1.995 2.148 1.00 91.19 90 SER A C 1
ATOM 657 O O . SER A 1 90 ? 11.320 1.672 2.617 1.00 91.19 90 SER A O 1
ATOM 659 N N . MET A 1 91 ? 10.068 2.266 0.847 1.00 88.19 91 MET A N 1
ATOM 660 C CA . MET A 1 91 ? 11.157 2.197 -0.134 1.00 88.19 91 MET A CA 1
ATOM 661 C C . MET A 1 91 ? 12.132 3.383 -0.024 1.00 88.19 91 MET A C 1
ATOM 663 O O . MET A 1 91 ? 13.333 3.199 -0.210 1.00 88.19 91 MET A O 1
ATOM 6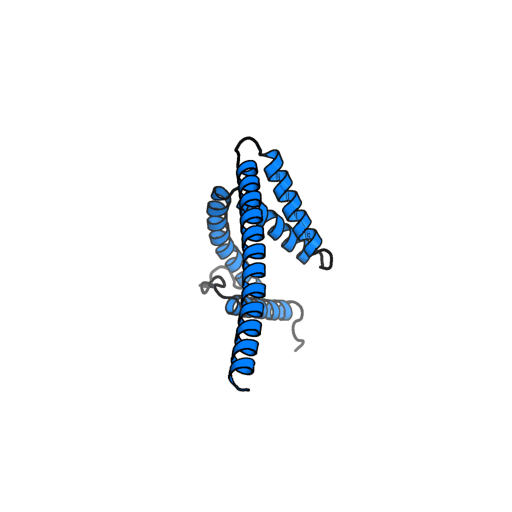67 N N . CYS A 1 92 ? 11.631 4.581 0.305 1.00 86.19 92 CYS A N 1
ATOM 668 C CA . CYS A 1 92 ? 12.432 5.811 0.445 1.00 86.19 92 CYS A CA 1
ATOM 669 C C . CYS A 1 92 ? 13.132 5.955 1.814 1.00 86.19 92 CYS A C 1
ATOM 671 O O . CYS A 1 92 ? 14.008 6.807 1.991 1.00 86.19 92 CYS A O 1
ATOM 673 N N . TYR A 1 93 ? 12.696 5.187 2.818 1.00 86.25 93 TYR A N 1
ATOM 674 C CA . TYR A 1 93 ? 13.216 5.225 4.188 1.00 86.25 93 TYR A CA 1
ATOM 675 C C . TYR A 1 93 ? 13.262 3.822 4.823 1.00 86.25 93 TYR A C 1
ATOM 677 O O . TYR A 1 93 ? 12.628 3.588 5.853 1.00 86.25 93 TYR A O 1
ATOM 685 N N . PRO A 1 94 ? 14.037 2.873 4.268 1.00 85.44 94 PRO A N 1
ATOM 686 C CA . PRO A 1 94 ? 13.972 1.464 4.665 1.00 85.44 94 PRO A CA 1
ATOM 687 C C . PRO A 1 94 ? 14.353 1.212 6.133 1.00 85.44 94 PRO A C 1
ATOM 689 O O . PRO A 1 94 ? 13.696 0.432 6.816 1.00 85.44 94 PRO A O 1
ATOM 692 N N . ARG A 1 95 ? 15.372 1.909 6.659 1.00 87.06 95 ARG A N 1
ATOM 693 C CA . ARG A 1 95 ? 15.798 1.764 8.067 1.00 87.06 95 ARG A CA 1
ATOM 694 C C . ARG A 1 95 ? 14.759 2.297 9.053 1.00 87.06 95 ARG A C 1
ATOM 696 O O . ARG A 1 95 ? 14.425 1.631 10.023 1.00 87.06 95 ARG A O 1
ATOM 703 N N . GLN A 1 96 ? 14.215 3.477 8.763 1.00 87.06 96 GLN A N 1
ATOM 704 C CA . GLN A 1 96 ? 13.191 4.103 9.603 1.00 87.06 96 GLN A CA 1
ATOM 705 C C . GLN A 1 96 ? 11.884 3.311 9.530 1.00 87.06 96 GLN A C 1
ATOM 707 O O . GLN A 1 96 ? 11.192 3.178 10.532 1.00 87.06 96 GLN A O 1
ATOM 712 N N . ALA A 1 97 ? 11.555 2.747 8.364 1.00 87.94 97 ALA A N 1
ATOM 713 C CA . ALA A 1 97 ? 10.407 1.869 8.204 1.00 87.94 97 ALA A CA 1
ATOM 714 C C . ALA A 1 97 ? 10.539 0.604 9.064 1.00 87.94 97 ALA A C 1
ATOM 716 O O . ALA A 1 97 ? 9.578 0.244 9.732 1.00 87.94 97 ALA A O 1
ATOM 717 N N . GLU A 1 98 ? 11.714 -0.032 9.117 1.00 88.75 98 GLU A N 1
ATOM 718 C CA . GLU A 1 98 ? 11.929 -1.218 9.954 1.00 88.75 98 GLU A CA 1
ATOM 719 C C . GLU A 1 98 ? 11.736 -0.919 11.451 1.00 88.75 98 GLU A C 1
ATOM 721 O O . GLU A 1 98 ? 11.010 -1.638 12.144 1.00 88.75 98 GLU A O 1
ATOM 726 N N . GLU A 1 99 ? 12.344 0.160 11.946 1.00 91.00 99 GLU A N 1
ATOM 727 C CA . GLU A 1 99 ? 12.224 0.583 13.345 1.00 91.00 99 GLU A CA 1
ATOM 728 C C . GLU A 1 99 ? 10.780 0.970 13.689 1.00 91.00 99 GLU A C 1
ATOM 730 O O . GLU A 1 99 ? 10.203 0.459 14.655 1.00 91.00 99 GLU A O 1
ATOM 735 N N . ASN A 1 100 ? 10.156 1.800 12.850 1.00 87.44 100 ASN A N 1
ATOM 736 C CA . ASN A 1 100 ? 8.786 2.257 13.058 1.00 87.44 100 ASN A CA 1
ATOM 737 C C . ASN A 1 100 ? 7.782 1.107 12.961 1.00 87.44 100 ASN A C 1
ATOM 739 O O . ASN A 1 100 ? 6.854 1.054 13.761 1.00 87.44 100 ASN A O 1
ATOM 743 N N . CYS A 1 101 ? 7.961 0.150 12.045 1.00 86.88 101 CYS A N 1
ATOM 744 C CA . CYS A 1 101 ? 7.079 -1.011 11.942 1.00 86.88 101 CYS A CA 1
ATOM 745 C C . CYS A 1 101 ? 7.082 -1.841 13.227 1.00 86.88 101 CYS A C 1
ATOM 747 O O . CYS A 1 101 ? 6.018 -2.276 13.661 1.00 86.88 101 CYS A O 1
ATOM 749 N N . ARG A 1 102 ? 8.237 -2.035 13.875 1.00 87.44 102 ARG A N 1
ATOM 750 C CA . ARG A 1 102 ? 8.304 -2.771 15.150 1.00 87.44 102 ARG A CA 1
ATOM 751 C C . ARG A 1 102 ? 7.529 -2.055 16.253 1.00 87.44 102 ARG A C 1
ATOM 753 O O . ARG A 1 102 ? 6.745 -2.695 16.953 1.00 87.44 102 ARG A O 1
ATOM 760 N N . VAL A 1 103 ? 7.708 -0.739 16.372 1.00 89.62 103 VAL A N 1
ATOM 761 C CA . VAL A 1 103 ? 6.997 0.083 17.364 1.00 89.62 103 VAL A CA 1
ATOM 762 C C . VAL A 1 103 ? 5.495 0.089 17.086 1.00 89.62 103 VAL A C 1
ATOM 764 O O . VAL A 1 103 ? 4.703 -0.180 17.984 1.00 89.62 103 VAL A O 1
ATOM 767 N N . VAL A 1 104 ? 5.096 0.317 15.833 1.00 86.56 104 VAL A N 1
ATOM 768 C CA . VAL A 1 104 ? 3.689 0.331 15.408 1.00 86.56 104 VAL A CA 1
ATOM 769 C C . VAL A 1 104 ? 3.027 -1.022 15.643 1.00 86.56 104 VAL A C 1
ATOM 771 O O . VAL A 1 104 ? 1.897 -1.062 16.118 1.00 86.56 104 VAL A O 1
ATOM 774 N N . LEU A 1 105 ? 3.708 -2.134 15.363 1.00 85.56 105 LEU A N 1
ATOM 775 C CA . LEU A 1 105 ? 3.171 -3.464 15.645 1.00 85.56 105 LEU A CA 1
ATOM 776 C C . LEU A 1 105 ? 3.032 -3.707 17.150 1.00 85.56 105 LEU A C 1
ATOM 778 O O . LEU A 1 105 ? 2.021 -4.250 17.584 1.00 85.56 105 LEU A O 1
ATOM 782 N N . TYR A 1 106 ? 4.014 -3.306 17.955 1.00 84.06 106 TYR A N 1
ATOM 783 C CA . TYR A 1 106 ? 3.968 -3.500 19.403 1.00 84.06 106 TYR A CA 1
ATOM 784 C C . TYR A 1 106 ? 2.871 -2.660 20.074 1.00 84.06 106 TYR A C 1
ATOM 786 O O . TYR A 1 106 ? 2.046 -3.199 20.812 1.00 84.06 106 TYR A O 1
ATOM 794 N N . GLU A 1 107 ? 2.808 -1.362 19.781 1.00 86.31 107 GLU A N 1
ATOM 795 C CA . GLU A 1 107 ? 1.781 -0.467 20.327 1.00 86.31 107 GLU A CA 1
ATOM 796 C C . GLU A 1 107 ? 0.401 -0.742 19.717 1.00 86.31 107 GLU A C 1
ATOM 798 O O . GLU A 1 107 ? -0.611 -0.727 20.418 1.00 86.31 107 GLU A O 1
ATOM 803 N N . GLY A 1 108 ? 0.350 -1.099 18.432 1.00 83.94 108 GLY A N 1
ATOM 804 C CA . GLY A 1 108 ? -0.878 -1.479 17.740 1.00 83.94 108 GLY A CA 1
ATOM 805 C C . GLY A 1 108 ? -1.558 -2.689 18.372 1.00 83.94 108 GLY A C 1
ATOM 806 O O . GLY A 1 108 ? -2.779 -2.697 18.500 1.00 83.94 108 GLY A O 1
ATOM 807 N N . ARG A 1 109 ? -0.788 -3.671 18.860 1.00 82.38 109 ARG A N 1
ATOM 808 C CA . ARG A 1 109 ? -1.331 -4.809 19.623 1.00 82.38 109 ARG A CA 1
ATOM 809 C C . ARG 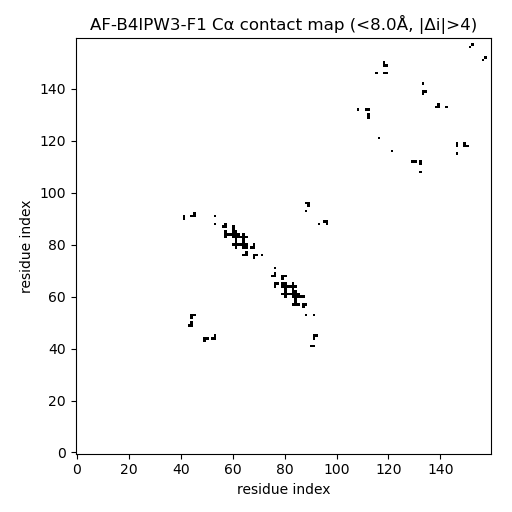A 1 109 ? -2.037 -4.365 20.901 1.00 82.38 109 ARG A C 1
ATOM 811 O O . ARG A 1 109 ? -3.131 -4.846 21.181 1.00 82.38 109 ARG A O 1
ATOM 818 N N . LYS A 1 110 ? -1.438 -3.439 21.656 1.00 82.75 110 LYS A N 1
ATOM 819 C CA . LYS A 1 110 ? -2.037 -2.916 22.893 1.00 82.75 110 LYS A CA 1
ATOM 820 C C . LYS A 1 110 ? -3.309 -2.131 22.599 1.00 82.75 110 LYS A C 1
ATOM 822 O O . LYS A 1 110 ? -4.334 -2.380 23.224 1.00 82.75 110 LYS A O 1
ATOM 827 N N . ILE A 1 111 ? -3.254 -1.215 21.631 1.00 84.00 111 ILE A N 1
ATOM 828 C CA . ILE A 1 111 ? -4.402 -0.387 21.236 1.00 84.00 111 ILE A CA 1
ATOM 829 C C . ILE A 1 111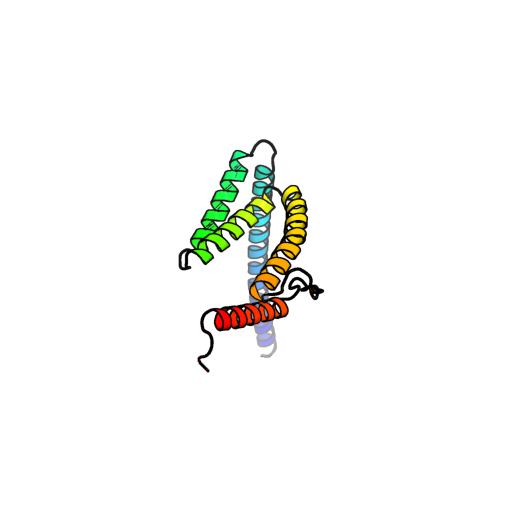 ? -5.548 -1.269 20.740 1.00 84.00 111 ILE A C 1
ATOM 831 O O . ILE A 1 111 ? -6.695 -1.052 21.120 1.00 84.00 111 ILE A O 1
ATOM 835 N N . PHE A 1 112 ? -5.241 -2.288 19.937 1.00 82.94 112 PHE A N 1
ATOM 836 C CA . PHE A 1 112 ? -6.229 -3.242 19.450 1.00 82.94 112 PHE A CA 1
ATOM 837 C C . PHE A 1 112 ? -6.890 -4.014 20.594 1.00 82.94 112 PHE A C 1
ATOM 839 O O . PHE A 1 112 ? -8.115 -4.066 20.652 1.00 82.94 112 PHE A O 1
ATOM 846 N N . ALA A 1 113 ? -6.102 -4.546 21.532 1.00 80.00 113 ALA A N 1
ATOM 847 C CA . ALA A 1 113 ? -6.641 -5.236 22.700 1.00 80.00 113 ALA A CA 1
ATOM 848 C C . ALA A 1 113 ? -7.543 -4.312 23.535 1.00 80.00 113 ALA A C 1
ATOM 850 O O . ALA A 1 113 ? -8.646 -4.700 23.912 1.00 80.00 113 ALA A O 1
ATOM 851 N N . VAL A 1 114 ? -7.120 -3.066 23.769 1.00 82.56 114 VAL A N 1
ATOM 852 C CA . VAL A 1 114 ? -7.924 -2.070 24.490 1.00 82.56 114 VAL A CA 1
ATOM 853 C C . VAL A 1 114 ? -9.236 -1.780 23.757 1.00 82.56 114 VAL A C 1
ATOM 855 O O . VAL A 1 114 ? -10.298 -1.849 24.369 1.00 82.56 114 VAL A O 1
ATOM 858 N N . ALA A 1 115 ? -9.195 -1.505 22.452 1.00 81.88 115 ALA A N 1
ATOM 859 C CA . ALA A 1 115 ? -10.389 -1.218 21.656 1.00 81.88 115 ALA A CA 1
ATOM 860 C C . ALA A 1 115 ? -11.362 -2.408 21.605 1.00 81.88 115 ALA A C 1
ATOM 862 O O . ALA A 1 115 ? -12.569 -2.221 21.745 1.00 81.88 115 ALA A O 1
ATOM 863 N N . TYR A 1 116 ? -10.837 -3.626 21.456 1.00 78.56 116 TYR A N 1
ATOM 864 C CA . TYR A 1 116 ? -11.622 -4.857 21.491 1.00 78.56 116 TYR A CA 1
ATOM 865 C C . TYR A 1 116 ? -12.358 -5.008 22.828 1.00 78.56 116 TYR A C 1
ATOM 867 O O . TYR A 1 116 ? -13.572 -5.203 22.855 1.00 78.56 116 TYR A O 1
ATOM 875 N N . ASN A 1 117 ? -11.641 -4.827 23.940 1.00 78.94 117 ASN A N 1
ATOM 876 C CA . ASN A 1 117 ? -12.218 -4.909 25.282 1.00 78.94 117 ASN A CA 1
ATOM 877 C C . ASN A 1 117 ? -13.270 -3.823 25.542 1.00 78.94 117 ASN A C 1
ATOM 879 O O . ASN A 1 117 ? -14.270 -4.097 26.203 1.00 78.94 117 ASN A O 1
ATOM 883 N N . PHE A 1 118 ? -13.076 -2.614 25.002 1.00 80.19 118 PHE A N 1
ATOM 884 C CA . PHE A 1 118 ? -14.077 -1.546 25.077 1.00 80.19 118 PHE A CA 1
ATOM 885 C C . PHE A 1 118 ? -15.378 -1.921 24.365 1.00 80.19 118 PHE A C 1
ATOM 887 O O . PHE A 1 118 ? -16.450 -1.658 24.904 1.00 80.19 118 PHE A O 1
ATOM 894 N N . ILE A 1 119 ? -15.302 -2.549 23.187 1.00 78.31 119 ILE A N 1
ATOM 895 C CA . ILE A 1 119 ? -16.496 -2.985 22.445 1.00 78.31 119 ILE A CA 1
ATOM 896 C C . ILE A 1 119 ? -17.216 -4.113 23.192 1.00 78.31 119 ILE A C 1
ATOM 898 O O . ILE A 1 119 ? -18.439 -4.097 23.276 1.00 78.31 119 ILE A O 1
ATOM 902 N N . LYS A 1 120 ? -16.462 -5.027 23.813 1.00 74.56 120 LYS A N 1
ATOM 903 C CA . LYS A 1 120 ? -17.004 -6.103 24.658 1.00 74.56 120 LYS A CA 1
ATOM 904 C C . LYS A 1 120 ? -17.503 -5.650 26.036 1.00 74.56 120 LYS A C 1
ATOM 906 O O . LYS A 1 120 ? -18.033 -6.457 26.792 1.00 74.56 120 LYS A O 1
ATOM 911 N N . GLY A 1 121 ? -17.330 -4.378 26.397 1.00 70.69 121 GLY A N 1
ATOM 912 C CA . GLY A 1 121 ? -17.847 -3.825 27.651 1.00 70.69 121 GLY A CA 1
ATOM 913 C C . GLY A 1 121 ? -17.165 -4.346 28.924 1.00 70.69 121 GLY A C 1
ATOM 914 O O . GLY A 1 121 ? -17.764 -4.278 30.001 1.00 70.69 121 GLY A O 1
ATOM 915 N N . VAL A 1 122 ? -15.926 -4.846 28.831 1.00 67.06 122 VAL A N 1
ATOM 916 C CA . VAL A 1 122 ? -15.165 -5.329 29.997 1.00 67.06 122 VAL A CA 1
ATOM 917 C C . VAL A 1 122 ? -14.825 -4.145 30.910 1.00 67.06 122 VAL A C 1
ATOM 919 O O . VAL A 1 122 ? -14.308 -3.120 30.459 1.00 67.06 122 VAL A O 1
ATOM 922 N N . LYS A 1 123 ? -15.129 -4.260 32.208 1.00 61.56 123 LYS A N 1
ATOM 923 C CA . LYS A 1 123 ? -14.869 -3.194 33.189 1.00 61.56 123 LYS A CA 1
ATOM 924 C C . LYS A 1 123 ? -13.390 -3.194 33.607 1.00 61.56 123 LYS A C 1
ATOM 926 O O . LYS A 1 123 ? -12.793 -4.266 33.706 1.00 61.56 123 LYS A O 1
ATOM 931 N N . PRO A 1 124 ? -12.783 -2.028 33.904 1.00 55.91 124 PRO A N 1
ATOM 932 C CA . PRO A 1 124 ? -11.393 -1.972 34.356 1.00 55.91 124 PRO A CA 1
ATOM 933 C C . PRO A 1 124 ? -11.245 -2.714 35.697 1.00 55.91 124 PRO A C 1
ATOM 935 O O . PRO A 1 124 ? -11.809 -2.270 36.695 1.00 55.91 124 PRO A O 1
ATOM 938 N N . GLY A 1 125 ? -10.517 -3.837 35.723 1.00 56.81 125 GLY A N 1
ATOM 939 C CA . GLY A 1 125 ? -10.225 -4.600 36.950 1.00 56.81 125 GLY A CA 1
ATOM 940 C C . GLY A 1 125 ? -10.485 -6.110 36.893 1.00 56.81 125 GLY A C 1
ATOM 941 O O . GLY A 1 125 ? -10.116 -6.808 37.830 1.00 56.81 125 GLY A O 1
ATOM 942 N N . GLU A 1 126 ? -11.088 -6.625 35.822 1.00 52.97 126 GLU A N 1
ATOM 943 C CA . GLU A 1 126 ? -11.240 -8.069 35.589 1.00 52.97 126 GLU A CA 1
ATOM 944 C C . GLU A 1 126 ? -10.002 -8.615 34.851 1.00 52.97 126 GLU A C 1
ATOM 946 O O . GLU A 1 126 ? -9.448 -7.916 33.997 1.00 52.97 126 GLU A O 1
ATOM 951 N N . GLU A 1 127 ? -9.523 -9.820 35.191 1.00 52.53 127 GLU A N 1
ATOM 952 C CA . GLU A 1 127 ? -8.376 -10.443 34.513 1.00 52.53 127 GLU A CA 1
ATOM 953 C C . GLU A 1 127 ? -8.729 -10.712 33.048 1.00 52.53 127 GLU A C 1
ATOM 955 O O . GLU A 1 127 ? -9.408 -11.674 32.692 1.00 52.53 127 GLU A O 1
ATOM 960 N N . VAL A 1 128 ? -8.295 -9.791 32.195 1.00 53.31 128 VAL A N 1
ATOM 961 C CA . VAL A 1 128 ? -8.570 -9.795 30.765 1.00 53.31 128 VAL A CA 1
ATOM 962 C C . VAL A 1 128 ? -7.855 -10.990 30.125 1.00 53.31 128 VAL A C 1
ATOM 964 O O . VAL A 1 128 ? -6.623 -11.058 30.208 1.00 53.31 128 VAL A O 1
ATOM 967 N N . PRO A 1 129 ? -8.555 -11.907 29.431 1.00 56.69 129 PRO A N 1
ATOM 968 C CA . PRO A 1 129 ? -7.874 -12.901 28.618 1.00 56.69 129 PRO A CA 1
ATOM 969 C C . PRO A 1 129 ? -7.091 -12.161 27.531 1.00 56.69 129 PRO A C 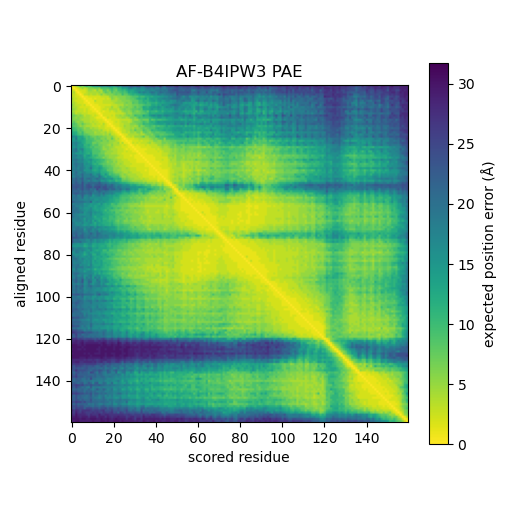1
ATOM 971 O O . PRO A 1 129 ? -7.657 -11.365 26.782 1.00 56.69 129 PRO A O 1
ATOM 974 N N . ALA A 1 130 ? -5.775 -12.374 27.479 1.00 57.50 130 ALA A N 1
ATOM 975 C CA . ALA A 1 130 ? -4.897 -11.727 26.513 1.00 57.50 130 ALA A CA 1
ATOM 976 C C . ALA A 1 130 ? -5.415 -12.003 25.099 1.00 57.50 130 ALA A C 1
ATOM 978 O O . ALA A 1 130 ? -5.255 -13.112 24.597 1.00 57.50 130 ALA A O 1
ATOM 979 N N . VAL A 1 131 ? -6.056 -11.013 24.472 1.00 62.19 131 VAL A N 1
ATOM 980 C CA . VAL A 1 131 ? -6.570 -11.167 23.113 1.00 62.19 131 VAL A CA 1
ATOM 981 C C . VAL A 1 131 ? -5.349 -11.299 22.202 1.00 62.19 131 VAL A C 1
ATOM 983 O O . VAL A 1 131 ? -4.577 -10.338 22.086 1.00 62.19 131 VAL A O 1
ATOM 986 N N . PRO A 1 132 ? -5.095 -12.480 21.613 1.00 65.81 132 PRO A N 1
ATOM 987 C CA . PRO A 1 132 ? -3.948 -12.640 20.747 1.00 65.81 132 PRO A CA 1
ATOM 988 C C . PRO A 1 132 ? -4.195 -11.782 19.511 1.00 65.81 132 PRO A C 1
ATOM 990 O O . PRO A 1 132 ? -5.275 -11.794 18.923 1.00 65.81 132 PRO A O 1
ATOM 993 N N . PHE A 1 133 ? -3.194 -10.996 19.128 1.00 72.38 133 PHE A N 1
ATOM 994 C CA . PHE A 1 133 ? -3.251 -10.280 17.862 1.00 72.38 133 PHE A CA 1
ATOM 995 C C . PHE A 1 133 ? -3.485 -11.292 16.735 1.00 72.38 133 PHE A C 1
ATOM 997 O O . PHE A 1 133 ? -2.803 -12.320 16.739 1.00 72.38 133 PHE A O 1
ATOM 1004 N N . PRO A 1 134 ? -4.403 -11.030 15.789 1.00 73.69 134 PRO A N 1
ATOM 1005 C CA . PRO A 1 134 ? -4.689 -11.972 14.719 1.00 73.69 134 PRO A CA 1
ATOM 1006 C C . PRO A 1 134 ? -3.399 -12.247 13.946 1.00 73.69 134 PRO A C 1
ATOM 1008 O O . PRO A 1 134 ? -2.805 -11.350 13.345 1.00 73.69 134 PRO A O 1
ATOM 1011 N N . THR A 1 135 ? -2.932 -13.491 14.016 1.00 79.19 135 THR A N 1
ATOM 1012 C CA . THR A 1 135 ? -1.740 -13.937 13.280 1.00 79.19 135 THR A CA 1
ATOM 1013 C C . THR A 1 135 ? -2.117 -14.590 11.957 1.00 79.19 135 THR A C 1
ATOM 1015 O O . THR A 1 135 ? -1.292 -14.648 11.047 1.00 79.19 135 THR A O 1
ATOM 1018 N N . SER A 1 136 ? -3.377 -15.012 11.826 1.00 84.81 136 SER A N 1
ATOM 1019 C CA . SER A 1 136 ? -3.947 -15.583 10.615 1.00 84.81 136 SER A CA 1
ATOM 1020 C C . SER A 1 136 ? -5.145 -14.774 10.104 1.00 84.81 136 SER A C 1
ATOM 1022 O O . SER A 1 136 ? -5.776 -13.997 10.827 1.00 84.81 136 SER A O 1
ATOM 1024 N N . LEU A 1 137 ? -5.470 -14.964 8.822 1.00 82.62 137 LEU A N 1
ATOM 1025 C CA . LEU A 1 137 ? -6.650 -14.354 8.200 1.00 82.62 137 LEU A CA 1
ATOM 1026 C C . LEU A 1 137 ? -7.958 -14.928 8.751 1.00 82.62 137 LEU A C 1
ATOM 1028 O O . LEU A 1 137 ? -8.973 -14.232 8.760 1.00 82.62 137 LEU A O 1
ATOM 1032 N N . GLU A 1 138 ? -7.937 -16.183 9.197 1.00 85.75 138 GLU A N 1
ATOM 1033 C CA . GLU A 1 138 ? -9.090 -16.818 9.825 1.00 85.75 138 GLU A CA 1
ATOM 1034 C C . GLU A 1 138 ? -9.379 -16.166 11.174 1.00 85.75 138 GLU A C 1
ATOM 1036 O O . GLU A 1 138 ? -10.502 -15.710 11.378 1.00 85.75 138 GLU A O 1
ATOM 1041 N N . ASP A 1 139 ? -8.361 -15.995 12.024 1.00 82.62 139 ASP A N 1
ATOM 1042 C CA . ASP A 1 139 ? -8.499 -15.282 13.302 1.00 82.62 139 ASP A CA 1
ATOM 1043 C C . ASP A 1 139 ? -9.044 -13.872 13.083 1.00 82.62 139 ASP A C 1
ATOM 1045 O O . ASP A 1 139 ? -9.992 -13.457 13.742 1.00 82.62 139 ASP A O 1
ATOM 1049 N N . LEU A 1 140 ? -8.496 -13.146 12.101 1.00 84.31 140 LEU A N 1
ATOM 1050 C CA . LEU A 1 140 ? -8.959 -11.801 11.771 1.00 84.31 140 LEU A CA 1
ATOM 1051 C C . LEU A 1 140 ? -10.440 -11.795 11.370 1.00 84.31 140 LEU A C 1
ATOM 1053 O O . LEU A 1 140 ? -11.187 -10.913 11.791 1.00 84.31 140 LEU A O 1
ATOM 1057 N N . LYS A 1 141 ? -10.870 -12.771 10.563 1.00 85.69 141 LYS A N 1
ATOM 1058 C CA . LYS A 1 141 ? -12.263 -12.896 10.129 1.00 85.69 141 LYS A CA 1
ATOM 1059 C C . LYS A 1 141 ? -13.182 -13.215 11.305 1.00 85.69 141 LYS A C 1
ATOM 1061 O O . LYS A 1 141 ? -14.212 -12.558 11.424 1.00 85.69 141 LYS A O 1
ATOM 1066 N N . TYR A 1 142 ? -12.810 -14.173 12.157 1.00 85.12 142 TYR A N 1
ATOM 1067 C CA . TYR A 1 142 ? -13.588 -14.548 13.339 1.00 85.12 142 TYR A CA 1
ATOM 1068 C C . TYR A 1 142 ? -13.716 -13.385 14.321 1.00 85.12 142 TYR A C 1
ATOM 1070 O O . TYR A 1 142 ? -14.823 -13.058 14.745 1.00 85.12 142 TYR A O 1
ATOM 1078 N N . MET A 1 143 ? -12.610 -12.702 14.622 1.00 82.00 143 MET A N 1
ATOM 1079 C CA . MET A 1 143 ? -12.621 -11.526 15.491 1.00 82.00 143 MET A CA 1
ATOM 1080 C C . MET A 1 143 ? -13.461 -10.392 14.905 1.00 82.00 143 MET A C 1
ATOM 1082 O O . MET A 1 143 ? -14.197 -9.740 15.636 1.00 82.00 143 MET A O 1
ATOM 1086 N N . ALA A 1 144 ? -13.380 -10.155 13.592 1.00 85.62 144 ALA A N 1
ATOM 1087 C CA . ALA A 1 144 ? -14.176 -9.125 12.933 1.00 85.62 144 ALA A CA 1
ATOM 1088 C C . ALA A 1 144 ? -15.677 -9.450 12.938 1.00 85.62 144 ALA A C 1
ATOM 1090 O O . ALA A 1 144 ? -16.481 -8.539 13.134 1.00 85.62 144 ALA A O 1
ATOM 1091 N N . SER A 1 145 ? -16.063 -10.717 12.734 1.00 85.62 145 SER A N 1
ATOM 1092 C CA . SER A 1 145 ? -17.468 -11.128 12.841 1.00 85.62 145 SER A CA 1
ATOM 1093 C C . SER A 1 145 ? -17.991 -10.996 14.266 1.00 85.62 145 SER A C 1
ATOM 1095 O O . SER A 1 145 ? -19.065 -10.439 14.451 1.00 85.62 145 SER A O 1
ATOM 1097 N N . ASP A 1 146 ? -17.206 -11.420 15.257 1.00 84.25 146 ASP A N 1
ATOM 1098 C CA . ASP A 1 146 ? -17.578 -11.339 16.671 1.00 84.25 146 ASP A CA 1
ATOM 1099 C C . ASP A 1 146 ? -17.778 -9.876 17.106 1.00 84.25 146 ASP A C 1
ATOM 1101 O O . ASP A 1 146 ? -18.804 -9.520 17.678 1.00 84.25 146 ASP A O 1
ATOM 1105 N N . LEU A 1 147 ? -16.863 -8.982 16.707 1.00 81.19 147 LEU A N 1
ATOM 1106 C CA . LEU A 1 147 ? -17.004 -7.538 16.932 1.00 81.19 147 LEU A CA 1
ATOM 1107 C C . LEU A 1 147 ? -18.242 -6.944 16.259 1.00 81.19 147 LEU A C 1
ATOM 1109 O O . LEU A 1 147 ? -18.880 -6.049 16.811 1.00 81.19 147 LEU A O 1
ATOM 1113 N N . TYR A 1 148 ? -18.537 -7.383 15.034 1.00 86.06 148 TYR A N 1
ATOM 1114 C CA . TYR A 1 148 ? -19.678 -6.886 14.277 1.00 86.06 148 TYR A CA 1
ATOM 1115 C C . TYR A 1 148 ? -20.997 -7.297 14.929 1.00 86.06 148 TYR A C 1
ATOM 1117 O O . TYR A 1 148 ? -21.888 -6.457 15.066 1.00 86.06 148 TYR A O 1
ATOM 1125 N N . ASP A 1 149 ? -21.112 -8.558 15.342 1.00 86.56 149 ASP A N 1
ATOM 1126 C CA . ASP A 1 149 ? -22.310 -9.081 15.993 1.00 86.56 149 ASP A CA 1
ATOM 1127 C C . ASP A 1 149 ? -22.529 -8.412 17.357 1.00 86.56 149 ASP A C 1
ATOM 1129 O O . ASP A 1 149 ? -23.634 -7.944 17.635 1.00 86.56 149 ASP A O 1
ATOM 1133 N N . GLU A 1 150 ? -21.471 -8.239 18.153 1.00 82.44 150 GLU A N 1
ATOM 1134 C CA . GLU A 1 150 ? -21.539 -7.563 19.454 1.00 82.44 150 GLU A CA 1
ATOM 1135 C C . GLU A 1 150 ? -21.918 -6.076 19.309 1.00 82.44 150 GLU A C 1
ATOM 1137 O O . GLU A 1 150 ? -22.838 -5.584 19.967 1.00 82.44 150 GLU A O 1
ATOM 1142 N N . ALA A 1 151 ? -21.300 -5.352 18.368 1.00 82.81 151 ALA A N 1
ATOM 1143 C CA . ALA A 1 151 ? -21.670 -3.966 18.079 1.00 82.81 151 ALA A CA 1
ATOM 1144 C C . ALA A 1 151 ? -23.110 -3.841 17.546 1.00 82.81 151 ALA A C 1
ATOM 1146 O O . ALA A 1 151 ? -23.814 -2.878 17.864 1.00 82.81 151 ALA A O 1
ATOM 1147 N N . LYS A 1 152 ? -23.570 -4.808 16.743 1.00 85.06 152 LYS A N 1
ATOM 1148 C CA . LYS A 1 152 ? -24.939 -4.844 16.220 1.00 85.06 152 LYS A CA 1
ATOM 1149 C C . LYS A 1 152 ? -25.958 -5.071 17.330 1.00 85.06 152 LYS A C 1
ATOM 1151 O O . LYS A 1 152 ? -26.971 -4.375 17.336 1.00 85.06 152 LYS A O 1
ATOM 1156 N N . ASP A 1 153 ? -25.692 -5.988 18.254 1.00 84.00 153 ASP A N 1
ATOM 1157 C CA . ASP A 1 153 ? -26.581 -6.265 19.384 1.00 84.00 153 ASP A CA 1
ATOM 1158 C C . ASP A 1 153 ? -26.653 -5.077 20.361 1.00 84.00 153 ASP A C 1
ATOM 1160 O O . ASP A 1 153 ? -27.727 -4.788 20.893 1.00 84.00 153 ASP A O 1
ATOM 1164 N N . LEU A 1 154 ? -25.558 -4.324 20.535 1.00 79.88 154 LEU A N 1
ATOM 1165 C CA . LEU A 1 154 ? -25.547 -3.085 21.326 1.00 79.88 154 LEU A CA 1
ATOM 1166 C C . LEU A 1 154 ? -26.378 -1.956 20.690 1.00 79.88 154 LEU A C 1
ATOM 1168 O O . LEU A 1 154 ? -27.051 -1.211 21.402 1.00 79.88 154 LEU A O 1
ATOM 1172 N N . ILE A 1 155 ? -26.334 -1.808 19.361 1.00 82.06 155 ILE A N 1
ATOM 1173 C CA . ILE A 1 155 ? -27.045 -0.733 18.642 1.00 82.06 155 ILE A CA 1
ATOM 1174 C C . ILE A 1 155 ? -28.516 -1.094 18.395 1.00 82.06 155 ILE A C 1
ATOM 1176 O O . ILE A 1 155 ? -29.395 -0.235 18.495 1.00 82.06 155 ILE A O 1
ATOM 1180 N N . PHE A 1 156 ? -28.798 -2.356 18.073 1.00 83.81 156 PHE A N 1
ATOM 1181 C CA . PHE A 1 156 ? -30.136 -2.874 17.806 1.00 83.81 156 PHE A CA 1
ATOM 1182 C C . PHE A 1 156 ? -30.471 -3.990 18.797 1.00 83.81 156 PHE A C 1
ATOM 1184 O O . PHE A 1 156 ? -30.509 -5.162 18.409 1.00 83.81 156 PHE A O 1
ATOM 1191 N N . PRO A 1 157 ? -30.754 -3.652 20.068 1.00 75.31 157 PRO A N 1
ATOM 1192 C CA . PRO A 1 157 ? -31.138 -4.653 21.046 1.00 75.31 157 PRO A CA 1
ATOM 1193 C C . PRO A 1 157 ? -32.387 -5.376 20.541 1.00 75.31 157 PRO A C 1
ATOM 1195 O O . PRO A 1 157 ? -33.403 -4.744 20.229 1.00 75.31 157 PRO A O 1
ATOM 1198 N N . LYS A 1 158 ? -32.321 -6.709 20.438 1.00 71.06 158 LYS A N 1
ATOM 1199 C CA . LYS A 1 158 ? -33.501 -7.526 20.131 1.00 71.06 158 LYS A CA 1
ATOM 1200 C C . LYS A 1 158 ? -34.584 -7.174 21.151 1.00 71.06 158 LYS A C 1
ATOM 1202 O O . LYS A 1 158 ? -34.404 -7.403 22.347 1.00 71.06 158 LYS A O 1
ATOM 1207 N N . LYS A 1 159 ? -35.696 -6.590 20.684 1.00 55.66 159 LYS A N 1
ATOM 1208 C CA . LYS A 1 159 ? -36.895 -6.419 21.512 1.00 55.66 159 LYS A CA 1
ATOM 1209 C C . LYS A 1 159 ? -37.259 -7.796 22.074 1.00 55.66 159 LYS A C 1
ATOM 1211 O O . LYS A 1 159 ? -37.438 -8.730 21.293 1.00 55.66 159 LYS A O 1
ATOM 1216 N N . LYS A 1 160 ? -37.286 -7.891 23.405 1.00 48.69 160 LYS A N 1
ATOM 1217 C CA . LYS A 1 160 ? -37.896 -9.012 24.127 1.00 48.69 160 LYS A CA 1
ATOM 1218 C C . LYS A 1 160 ? -39.361 -9.155 23.740 1.00 48.69 160 LYS A C 1
ATOM 1220 O O . LYS A 1 160 ? -39.999 -8.099 23.515 1.00 48.69 160 LYS A O 1
#

Mean predicted aligned error: 11.33 Å

Organism: Drosophila sechellia (NCBI:txid7238)

Secondary structure (DSSP, 8-state):
-HHHHHHHHHHHHHHHHHHHHHHHHHHHHHHHHHHHHHHHHHHHHHSTT-HHHHHHHHHHHHHHHHHHTTTS-HHHHHHHHHHHHHHHHHHH-HHHHHHHHHHHHHHHHHH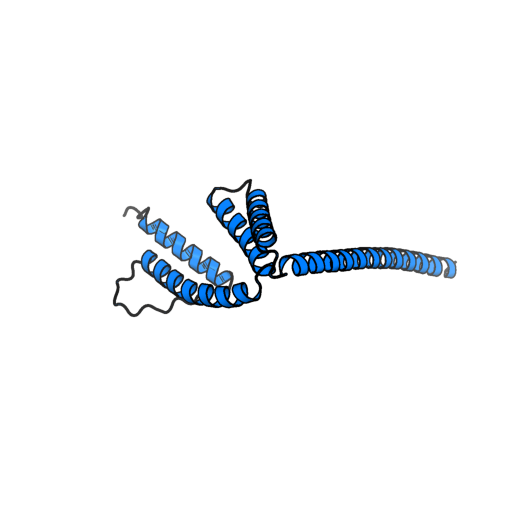HHHHHHHHTT--TTS---------SHHHHHHHHHHHHHHHHHHHS----

Solvent-accessible surface area (backbone atoms only — not comparable to full-atom values): 8742 Å² total; per-residue (Å²): 125,64,68,65,54,58,50,49,54,51,53,54,52,52,49,54,51,46,54,52,51,54,51,50,51,52,51,50,50,52,52,52,51,51,49,53,54,49,49,53,51,45,53,59,38,53,38,88,88,30,63,69,58,38,56,51,47,20,51,51,25,18,48,52,18,29,57,77,19,61,93,47,58,71,68,46,24,56,52,32,16,50,50,25,20,49,55,40,39,36,67,55,34,52,70,58,39,55,57,49,49,54,52,48,53,57,52,46,46,53,53,47,42,51,53,52,38,58,73,72,64,64,63,97,86,62,91,71,77,80,68,73,69,66,87,46,73,64,50,42,50,52,54,51,50,52,52,48,52,51,54,44,45,72,76,54,62,79,80,126

InterPro domains:
  IPR019166 MICOS complex subunit MIC26/MIC27 [PF09769] (2-115)
  IPR033182 MICOS complex subunit MIC26/MIC27, animal [PTHR14564] (2-126)

Foldseek 3Di:
DVVVVVVVVVVVVVVVVVVVVVVVVVVVVVVVVVVVVVVVVLVVLLPPVNPVVLVVQLQVQLVVQQVVCVVPDPVSNVVSSCVRSLVSNCSSCVPVNVVVVVVCVVVVLVVVLVVLCVLVVPDPPDPDDRQDDDPDPVSVVVSVVVSVVSNCCVVDPPDD

Sequence (160 aa):
NLEAGVRFVREEVQSGYKAVADQAGIVGHYVETAKAHTQSTIDMLNEPQNSLHRSGAIVVGGLAGFIFAARGGFIKKVLYSGIGAGAVASMCYPRQAEENCRVVLYEGRKIFAVAYNFIKGVKPGEEVPAVPFPTSLEDLKYMASDLYDEAKDLIFPKKK

pLDDT: mean 83.18, std 10.03, range [48.69, 96.31]